Protein AF-A0A7X7HXY3-F1 (afdb_monomer_lite)

Sequence (98 aa):
MTPGLKRAVWLLNTLGFVLYLVWLSTLDARATLRSQEGILFYLPCIPFLFVYMLMINPRTGPKGKPWWQSDEDYEREQRAKQAATLPAAPGSKPGKPS

Radius of gyration: 29.43 Å; chains: 1; bounding box: 54×44×86 Å

Secondary structure (DSSP, 8-state):
--HHHHHHHHHHHHHHHHHHHHHHHHS-TTTTSSSGGGGGGGTTHHHHHHHHHHHS------TT--TTS-HHHHHHHHHHHHHHHSPPP---PPPPP-

pLDDT: mean 76.22, std 15.5, range [35.28, 95.94]

Structure (mmCIF, N/CA/C/O backbone):
data_AF-A0A7X7HXY3-F1
#
_entry.id   AF-A0A7X7HXY3-F1
#
loop_
_atom_site.group_PDB
_atom_site.id
_atom_site.type_symbol
_atom_site.label_atom_id
_atom_site.label_alt_id
_atom_site.label_comp_id
_atom_site.label_asym_id
_atom_site.label_entity_id
_atom_site.label_seq_id
_atom_site.pdbx_PDB_ins_code
_atom_site.Cartn_x
_atom_site.Cartn_y
_atom_site.Cartn_z
_atom_site.occupancy
_atom_site.B_iso_or_equiv
_atom_site.auth_seq_id
_atom_site.auth_comp_id
_atom_site.auth_asym_id
_atom_site.auth_atom_id
_atom_site.pdbx_PDB_model_num
ATOM 1 N N . MET A 1 1 ? 19.750 2.769 -6.866 1.00 59.75 1 MET A N 1
ATOM 2 C CA . MET A 1 1 ? 19.267 1.867 -5.793 1.00 59.75 1 MET A CA 1
ATOM 3 C C . MET A 1 1 ? 19.780 0.466 -6.063 1.00 59.75 1 MET A C 1
ATOM 5 O O . MET A 1 1 ? 19.591 -0.020 -7.171 1.00 59.75 1 MET A O 1
ATOM 9 N N . THR A 1 2 ? 20.420 -0.183 -5.091 1.00 83.00 2 THR A N 1
ATOM 10 C CA . THR A 1 2 ? 20.740 -1.611 -5.215 1.00 83.00 2 THR A CA 1
ATOM 11 C C . THR A 1 2 ? 19.440 -2.429 -5.222 1.00 83.00 2 THR A C 1
ATOM 13 O O . THR A 1 2 ? 18.462 -2.034 -4.576 1.00 83.00 2 THR A O 1
ATOM 16 N N . PRO A 1 3 ? 19.381 -3.563 -5.940 1.00 82.38 3 PRO A N 1
ATOM 17 C CA . PRO A 1 3 ? 18.178 -4.398 -5.985 1.00 82.38 3 PRO A CA 1
ATOM 18 C C . PRO A 1 3 ? 17.759 -4.897 -4.593 1.00 82.38 3 PRO A C 1
ATOM 20 O O . PRO A 1 3 ? 16.566 -5.033 -4.328 1.00 82.38 3 PRO A O 1
ATOM 23 N N . GLY A 1 4 ? 18.721 -5.095 -3.683 1.00 86.38 4 GLY A N 1
ATOM 24 C CA . GLY A 1 4 ? 18.458 -5.422 -2.280 1.00 86.38 4 GLY A CA 1
ATOM 25 C C . GLY A 1 4 ? 17.727 -4.305 -1.532 1.00 86.38 4 GLY A C 1
ATOM 26 O O . GLY A 1 4 ? 16.707 -4.566 -0.902 1.00 86.38 4 GLY A O 1
ATOM 27 N N . LEU A 1 5 ? 18.172 -3.051 -1.676 1.00 88.38 5 LEU A N 1
ATOM 28 C CA . LEU A 1 5 ? 17.522 -1.903 -1.038 1.00 88.38 5 LEU A CA 1
ATOM 29 C C . LEU A 1 5 ? 16.094 -1.699 -1.562 1.00 88.38 5 LEU A C 1
ATOM 31 O O . LEU A 1 5 ? 15.184 -1.451 -0.778 1.00 88.38 5 LEU A O 1
ATOM 35 N N . LYS A 1 6 ? 15.876 -1.881 -2.873 1.00 85.75 6 LYS A N 1
A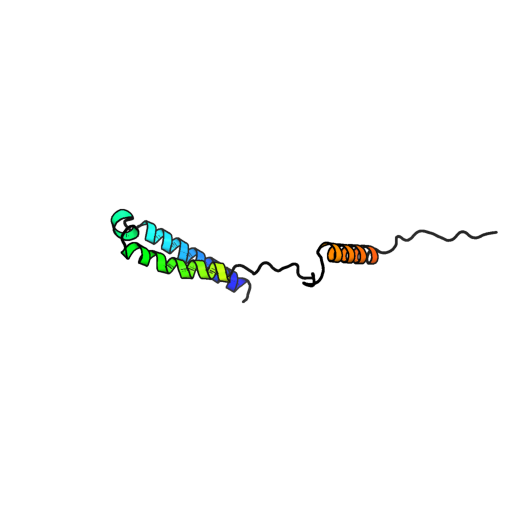TOM 36 C CA . LYS A 1 6 ? 14.532 -1.821 -3.468 1.00 85.75 6 LYS A CA 1
ATOM 37 C C . LYS A 1 6 ? 13.601 -2.857 -2.824 1.00 85.75 6 LYS A C 1
ATOM 39 O O . LYS A 1 6 ? 12.497 -2.522 -2.414 1.00 85.75 6 LYS A O 1
ATOM 44 N N . ARG A 1 7 ? 14.047 -4.109 -2.692 1.00 87.50 7 ARG A N 1
ATOM 45 C CA . ARG A 1 7 ? 13.249 -5.178 -2.064 1.00 87.50 7 ARG A CA 1
ATOM 46 C C . ARG A 1 7 ? 12.981 -4.916 -0.584 1.00 87.50 7 ARG A C 1
ATOM 48 O O . ARG A 1 7 ? 11.859 -5.126 -0.143 1.00 87.50 7 ARG A O 1
ATOM 55 N N . ALA A 1 8 ? 13.977 -4.432 0.155 1.00 91.94 8 ALA A N 1
ATOM 56 C CA . ALA A 1 8 ? 13.830 -4.110 1.571 1.00 91.94 8 ALA A CA 1
ATOM 57 C C . ALA A 1 8 ? 12.785 -3.008 1.797 1.00 91.94 8 ALA A C 1
ATOM 59 O O . ALA A 1 8 ? 11.883 -3.187 2.609 1.00 91.94 8 ALA A O 1
ATOM 60 N N . VAL A 1 9 ? 12.852 -1.916 1.025 1.00 91.25 9 VAL A N 1
ATOM 61 C CA . VAL A 1 9 ? 11.853 -0.834 1.076 1.00 91.25 9 VAL A CA 1
ATOM 62 C C . VAL A 1 9 ? 10.462 -1.369 0.749 1.00 91.25 9 VAL A C 1
ATOM 64 O O . VAL A 1 9 ? 9.504 -1.047 1.443 1.00 91.25 9 VAL A O 1
ATOM 67 N N . TRP A 1 10 ? 10.351 -2.233 -0.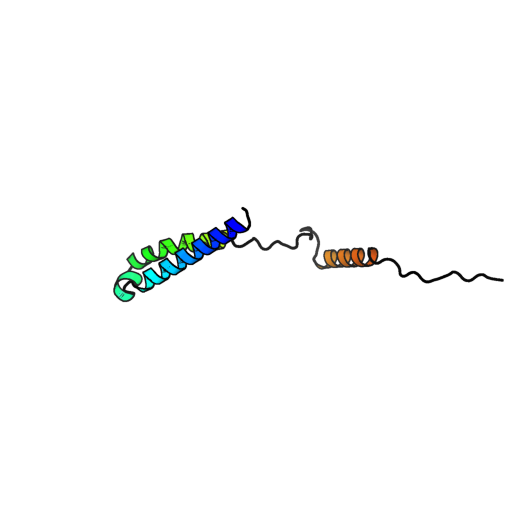262 1.00 90.31 10 TRP A N 1
ATOM 68 C CA . TRP A 1 10 ? 9.071 -2.819 -0.651 1.00 90.31 10 TRP A CA 1
ATOM 69 C C . TRP A 1 10 ? 8.457 -3.678 0.454 1.00 90.31 10 TRP A C 1
ATOM 71 O O . TRP A 1 10 ? 7.291 -3.501 0.801 1.00 90.31 10 TRP A O 1
ATOM 81 N N . LEU A 1 11 ? 9.252 -4.580 1.036 1.00 93.00 11 LEU A N 1
ATOM 82 C CA . LEU A 1 11 ? 8.817 -5.456 2.121 1.00 93.00 11 LEU A CA 1
ATOM 83 C C . LEU A 1 11 ? 8.428 -4.652 3.358 1.00 93.00 11 LEU A C 1
ATOM 85 O O . LEU A 1 11 ? 7.367 -4.891 3.925 1.00 93.00 11 LEU A O 1
ATOM 89 N N . LEU A 1 12 ? 9.244 -3.669 3.741 1.00 94.75 12 LEU A N 1
ATOM 90 C CA . LEU A 1 12 ? 8.971 -2.827 4.901 1.00 94.75 12 LEU A CA 1
ATOM 91 C C . LEU A 1 12 ? 7.693 -2.001 4.707 1.00 94.75 12 LEU A C 1
ATOM 93 O O . LEU A 1 12 ? 6.856 -1.952 5.603 1.00 94.75 12 LEU A O 1
ATOM 97 N N . ASN A 1 13 ? 7.509 -1.413 3.521 1.00 94.56 13 ASN A N 1
ATOM 98 C CA . ASN A 1 13 ? 6.298 -0.673 3.167 1.00 94.56 13 ASN A CA 1
ATOM 99 C C . ASN A 1 13 ? 5.058 -1.577 3.192 1.00 94.56 13 ASN A C 1
ATOM 101 O O . ASN A 1 13 ? 4.019 -1.188 3.713 1.00 94.56 13 ASN A O 1
ATOM 105 N N . THR A 1 14 ? 5.182 -2.803 2.674 1.00 92.88 14 THR A N 1
ATOM 106 C CA . THR A 1 14 ? 4.094 -3.791 2.671 1.00 92.88 14 THR A CA 1
ATOM 107 C C . THR A 1 14 ? 3.709 -4.197 4.085 1.00 92.88 14 THR A C 1
ATOM 109 O O . THR A 1 14 ? 2.532 -4.161 4.433 1.00 92.88 14 THR A O 1
ATOM 112 N N . LEU A 1 15 ? 4.693 -4.546 4.915 1.00 95.94 15 LEU A N 1
ATOM 113 C CA . LEU A 1 15 ? 4.461 -4.945 6.299 1.00 95.94 15 LEU A CA 1
ATOM 114 C C . LEU A 1 15 ? 3.858 -3.803 7.115 1.00 95.94 15 LEU A C 1
ATOM 116 O O . LEU A 1 15 ? 2.864 -4.017 7.800 1.00 95.94 15 LEU A O 1
ATOM 120 N N . GLY A 1 16 ? 4.407 -2.591 6.999 1.00 93.88 16 GLY A N 1
ATOM 121 C CA . GLY A 1 16 ? 3.867 -1.409 7.670 1.00 93.88 16 GLY A CA 1
ATOM 122 C C . GLY A 1 16 ? 2.421 -1.129 7.263 1.00 93.88 16 GLY A C 1
ATOM 123 O O . GLY A 1 16 ? 1.578 -0.898 8.127 1.00 93.88 16 GLY A O 1
ATOM 124 N N . PHE A 1 17 ? 2.110 -1.238 5.969 1.00 94.75 17 PHE A N 1
ATOM 125 C CA . PHE A 1 17 ? 0.755 -1.029 5.473 1.00 94.75 17 PHE A CA 1
ATOM 126 C C . PHE A 1 17 ? -0.221 -2.090 5.989 1.00 94.75 17 PHE A C 1
ATOM 128 O O . PHE A 1 17 ? -1.288 -1.750 6.489 1.00 94.75 17 PHE A O 1
ATOM 135 N N . VAL A 1 18 ? 0.149 -3.373 5.930 1.00 94.56 18 VAL A N 1
ATOM 136 C CA . VAL A 1 18 ? -0.700 -4.467 6.424 1.00 94.56 18 VAL A CA 1
ATOM 137 C C . VAL A 1 18 ? -0.926 -4.350 7.928 1.00 94.56 18 VAL A C 1
ATOM 139 O O . VAL A 1 18 ? -2.065 -4.449 8.371 1.00 94.56 18 VAL A O 1
ATOM 142 N N . LEU A 1 19 ? 0.122 -4.091 8.714 1.00 95.06 19 LEU A N 1
ATOM 143 C CA . LEU A 1 19 ? -0.007 -3.889 10.159 1.00 95.06 19 LEU A CA 1
ATOM 144 C C . LEU A 1 19 ? -0.926 -2.710 10.482 1.00 95.06 19 LEU A C 1
ATOM 146 O O . LEU A 1 19 ? -1.756 -2.813 11.381 1.00 95.06 19 LEU A O 1
ATOM 150 N N . TYR A 1 20 ? -0.824 -1.620 9.719 1.00 92.81 20 TYR A N 1
ATOM 151 C CA . TYR A 1 20 ? -1.705 -0.471 9.877 1.00 92.81 20 TYR A CA 1
ATOM 152 C C . TYR A 1 20 ? -3.166 -0.808 9.557 1.00 92.81 20 TYR A C 1
ATOM 154 O O . TYR A 1 20 ? -4.058 -0.445 10.317 1.00 92.81 20 TYR A O 1
ATOM 162 N N . LEU A 1 21 ? -3.426 -1.554 8.480 1.00 91.12 21 LEU A N 1
ATOM 163 C CA . LEU A 1 21 ? -4.777 -2.005 8.136 1.00 91.12 21 LEU A CA 1
ATOM 164 C C . LEU A 1 21 ? -5.356 -2.961 9.185 1.00 91.12 21 LEU A C 1
ATOM 166 O O . LEU A 1 21 ? -6.531 -2.852 9.529 1.00 91.12 21 LEU A O 1
ATOM 170 N N . VAL A 1 22 ? -4.539 -3.873 9.718 1.00 92.50 22 VAL A N 1
ATOM 171 C CA . VAL A 1 22 ? -4.943 -4.754 10.822 1.00 92.50 22 VAL A CA 1
ATOM 172 C C . VAL A 1 22 ? -5.291 -3.917 12.048 1.00 92.50 22 VAL A C 1
ATOM 174 O O . VAL A 1 22 ? -6.342 -4.133 12.642 1.00 92.50 22 VAL A O 1
ATOM 177 N N . TRP A 1 23 ? -4.477 -2.920 12.390 1.00 91.38 23 TRP A N 1
ATOM 178 C CA . TRP A 1 23 ? -4.788 -2.001 13.481 1.00 91.38 23 TRP A CA 1
ATOM 179 C C . TRP A 1 23 ? -6.081 -1.209 13.233 1.00 91.38 23 TRP A C 1
ATOM 181 O O . TRP A 1 23 ? -6.923 -1.127 14.117 1.00 91.38 23 TRP A O 1
ATOM 191 N N . LEU A 1 24 ? -6.320 -0.707 12.019 1.00 88.69 24 LEU A N 1
ATOM 192 C CA . LEU A 1 24 ? -7.595 -0.061 11.684 1.00 88.69 24 LEU A CA 1
ATOM 193 C C . LEU A 1 24 ? -8.785 -1.010 11.835 1.00 88.69 24 LEU A C 1
ATOM 195 O O . LEU A 1 24 ? -9.855 -0.581 12.253 1.00 88.69 24 LEU A O 1
ATOM 199 N N . SER A 1 25 ? -8.608 -2.295 11.522 1.00 85.31 25 SER A N 1
ATOM 200 C CA . SER A 1 25 ? -9.669 -3.295 11.662 1.00 85.31 25 SER A CA 1
ATOM 201 C C . SER A 1 25 ? -10.057 -3.579 13.116 1.00 85.31 25 SER A C 1
ATOM 203 O O . SER A 1 25 ? -11.147 -4.096 13.352 1.00 85.31 25 SER A O 1
ATOM 205 N N . THR A 1 26 ? -9.200 -3.234 14.088 1.00 87.69 26 THR A N 1
ATOM 206 C CA . THR A 1 26 ? -9.535 -3.345 15.515 1.00 87.69 26 THR A CA 1
ATOM 207 C C . THR A 1 26 ? -10.300 -2.132 16.044 1.00 87.69 26 THR A C 1
ATOM 209 O O . THR A 1 26 ? -10.876 -2.214 17.130 1.00 87.69 26 THR A O 1
ATOM 212 N N . LEU A 1 27 ? -10.341 -1.020 15.300 1.00 84.12 27 LEU A N 1
ATOM 213 C CA . LEU A 1 27 ? -11.156 0.143 15.647 1.00 84.12 27 LEU A CA 1
ATOM 214 C C . LEU A 1 27 ? -12.633 -0.122 15.341 1.00 84.12 27 LEU A C 1
ATOM 216 O O . LEU A 1 27 ? -12.981 -0.785 14.362 1.00 84.12 27 LEU A O 1
ATOM 220 N N . ASP A 1 28 ? -13.522 0.440 16.161 1.00 77.44 28 ASP A N 1
ATOM 221 C CA . ASP A 1 28 ? -14.961 0.290 15.958 1.00 77.44 28 ASP A CA 1
ATOM 222 C C . ASP A 1 28 ? -15.398 0.976 14.652 1.00 77.44 28 ASP A C 1
ATOM 224 O O . ASP A 1 28 ? -15.425 2.206 14.514 1.00 77.44 28 ASP A O 1
ATOM 228 N N . ALA A 1 29 ? -15.761 0.156 13.666 1.00 68.94 29 ALA A N 1
ATOM 229 C CA . ALA A 1 29 ? -16.091 0.609 12.324 1.00 68.94 29 ALA A CA 1
ATOM 230 C C . ALA A 1 29 ? -17.360 1.474 12.252 1.00 68.94 29 ALA A C 1
ATOM 232 O O . ALA A 1 29 ? -17.546 2.203 11.274 1.00 68.94 29 ALA A O 1
ATOM 233 N N . ARG A 1 30 ? -18.259 1.395 13.243 1.00 64.06 30 ARG A N 1
ATOM 234 C CA . ARG A 1 30 ? -19.484 2.211 13.260 1.00 64.06 30 ARG A CA 1
ATOM 235 C C . ARG A 1 30 ? -19.258 3.583 13.876 1.00 64.06 30 ARG A C 1
ATOM 237 O O . ARG A 1 30 ? -19.791 4.551 13.346 1.00 64.06 30 ARG A O 1
ATOM 244 N N . ALA A 1 31 ? -18.480 3.663 14.951 1.00 66.06 31 ALA A N 1
ATOM 245 C CA . ALA A 1 31 ? -18.258 4.915 15.670 1.00 66.06 31 ALA A CA 1
ATOM 246 C C . ALA A 1 31 ? -17.089 5.729 15.094 1.00 66.06 31 ALA A C 1
ATOM 248 O O . ALA A 1 31 ? -17.184 6.949 14.967 1.00 66.06 31 ALA A O 1
ATOM 249 N N . THR A 1 32 ? -15.994 5.066 14.720 1.00 68.12 32 THR A N 1
ATOM 250 C CA . THR A 1 32 ? -14.728 5.746 14.418 1.00 68.12 32 THR A CA 1
ATOM 251 C C . THR A 1 32 ? -14.467 5.851 12.920 1.00 68.12 32 THR A C 1
ATOM 253 O O . THR A 1 32 ? -14.072 6.911 12.458 1.00 68.12 32 THR A O 1
ATOM 256 N N . LEU A 1 33 ? -14.737 4.800 12.136 1.00 69.00 33 LEU A N 1
ATOM 257 C CA . LEU A 1 33 ? -14.389 4.776 10.701 1.00 69.00 33 LEU A CA 1
ATOM 258 C C . LEU A 1 33 ? -15.474 5.345 9.775 1.00 69.00 33 LEU A C 1
ATOM 260 O O . LEU A 1 33 ? -15.164 5.801 8.678 1.00 69.00 33 LEU A O 1
ATOM 264 N N . ARG A 1 34 ? -16.745 5.320 10.198 1.00 72.25 34 ARG A N 1
ATOM 265 C CA . ARG A 1 34 ? -17.878 5.892 9.442 1.00 72.25 34 ARG A CA 1
ATOM 266 C C . ARG A 1 34 ? -18.210 7.338 9.813 1.00 72.25 34 ARG A C 1
ATOM 268 O O . ARG A 1 34 ? -19.103 7.922 9.201 1.00 72.25 34 ARG A O 1
ATOM 275 N N . SER A 1 35 ? -17.531 7.902 10.809 1.00 76.50 35 SER A N 1
ATOM 276 C CA . SER A 1 35 ? -17.682 9.310 11.167 1.00 76.50 35 SER A CA 1
ATOM 277 C C . SER A 1 35 ? -16.886 10.196 10.206 1.00 76.50 35 SER A C 1
ATOM 279 O O . SER A 1 35 ? -16.020 9.721 9.472 1.00 76.50 35 SER A O 1
ATOM 281 N N . GLN A 1 36 ? -17.176 11.497 10.202 1.00 76.56 36 GLN A N 1
ATOM 282 C CA . GLN A 1 36 ? -16.465 12.464 9.361 1.00 76.56 36 GLN A CA 1
ATOM 283 C C . GLN A 1 36 ? -14.957 12.492 9.672 1.00 76.56 36 GLN A C 1
ATOM 285 O O . GLN A 1 36 ? -14.143 12.607 8.762 1.00 76.56 36 GLN A O 1
ATOM 290 N N . GLU A 1 37 ? -14.594 12.265 10.936 1.00 79.31 37 GLU A N 1
ATOM 291 C CA . GLU A 1 37 ? -13.211 12.119 11.410 1.00 79.31 37 GLU A CA 1
ATOM 292 C C . GLU A 1 37 ? -12.566 10.793 10.965 1.00 79.31 37 GLU A C 1
ATOM 294 O O . GLU A 1 37 ? -11.344 10.670 10.908 1.00 79.31 37 GLU A O 1
ATOM 299 N N . GLY A 1 38 ? -13.375 9.802 10.581 1.00 80.56 38 GLY A N 1
ATOM 300 C CA . GLY A 1 38 ? -12.933 8.498 10.089 1.00 80.56 38 GLY A CA 1
ATOM 301 C C . GLY A 1 38 ? -11.992 8.585 8.890 1.00 80.56 38 GLY A C 1
ATOM 302 O O . GLY A 1 38 ? -11.078 7.772 8.759 1.00 80.56 38 GLY A O 1
ATOM 303 N N . ILE A 1 39 ? -12.149 9.613 8.045 1.00 83.50 39 ILE A N 1
ATOM 304 C CA . ILE A 1 39 ? -11.289 9.820 6.873 1.00 83.50 39 ILE A CA 1
ATOM 305 C C . ILE A 1 39 ? -9.826 10.096 7.250 1.00 83.50 39 ILE A C 1
ATOM 307 O O . ILE A 1 39 ? -8.918 9.706 6.515 1.00 83.50 39 ILE A O 1
ATOM 311 N N . LEU A 1 40 ? -9.578 10.705 8.415 1.00 87.38 40 LEU A N 1
ATOM 312 C CA . LEU A 1 40 ? -8.230 11.021 8.895 1.00 87.38 40 LEU A CA 1
ATOM 313 C C . LEU A 1 40 ? -7.421 9.748 9.161 1.00 87.38 40 LEU A C 1
ATOM 315 O O . LEU A 1 40 ? -6.214 9.722 8.926 1.00 87.38 40 LEU A O 1
ATOM 319 N N . PHE A 1 41 ? -8.090 8.665 9.560 1.00 87.12 41 PHE A N 1
ATOM 320 C CA . PHE A 1 41 ? -7.474 7.354 9.758 1.00 87.12 41 PHE A CA 1
ATOM 321 C C . PHE A 1 41 ? -7.079 6.668 8.441 1.00 87.12 41 PHE A C 1
ATOM 323 O O . PHE A 1 41 ? -6.320 5.708 8.452 1.00 87.12 41 PHE A O 1
ATOM 330 N N . TYR A 1 42 ? -7.531 7.159 7.286 1.00 86.88 42 TYR A N 1
ATOM 331 C CA . TYR A 1 42 ? -7.065 6.669 5.986 1.00 86.88 42 TYR A CA 1
ATOM 332 C C . TYR A 1 42 ? -5.928 7.515 5.401 1.00 86.88 42 TYR A C 1
ATOM 334 O O . TYR A 1 42 ? -5.289 7.079 4.442 1.00 86.88 42 TYR A O 1
ATOM 342 N N . LEU A 1 43 ? -5.614 8.689 5.969 1.00 89.38 43 LEU A N 1
ATOM 343 C CA . LEU A 1 43 ? -4.518 9.537 5.480 1.00 89.38 43 LEU A CA 1
ATOM 344 C C . LEU A 1 43 ? -3.165 8.812 5.448 1.00 89.38 43 LEU A C 1
ATOM 346 O O . LEU A 1 43 ? -2.466 8.938 4.438 1.00 89.38 43 LEU A O 1
ATOM 350 N N . PRO A 1 44 ? -2.791 8.000 6.459 1.00 87.88 44 PRO A N 1
ATOM 351 C CA . PRO A 1 44 ? -1.533 7.263 6.410 1.00 87.88 44 PRO A CA 1
ATOM 352 C C . PRO A 1 44 ? -1.473 6.217 5.290 1.00 87.88 44 PRO A C 1
ATOM 354 O O . PRO A 1 44 ? -0.379 5.829 4.897 1.00 87.88 44 PRO A O 1
ATOM 357 N N . CYS A 1 45 ? -2.601 5.798 4.705 1.00 89.25 45 CYS A N 1
ATOM 358 C CA . CYS A 1 45 ? -2.615 4.870 3.570 1.00 89.25 45 CYS A CA 1
ATOM 359 C C . CYS A 1 45 ? -2.037 5.492 2.287 1.00 89.25 45 CYS A C 1
ATOM 361 O O . CYS A 1 45 ? -1.467 4.777 1.462 1.00 89.25 45 CYS A O 1
ATOM 363 N N . ILE A 1 46 ? -2.151 6.814 2.114 1.00 90.19 46 ILE A N 1
ATOM 364 C CA . ILE A 1 46 ? -1.678 7.531 0.920 1.00 90.19 46 ILE A CA 1
ATOM 365 C C . ILE A 1 46 ? -0.163 7.365 0.711 1.00 90.19 46 ILE A C 1
ATOM 367 O O . ILE A 1 46 ? 0.224 6.926 -0.375 1.00 90.19 46 ILE A O 1
ATOM 371 N N . PRO A 1 47 ? 0.718 7.650 1.693 1.00 90.50 47 PRO A N 1
ATOM 372 C CA . PRO A 1 47 ? 2.153 7.458 1.505 1.00 90.50 47 PRO A CA 1
ATOM 373 C C . PRO A 1 47 ? 2.528 5.991 1.245 1.00 90.50 47 PRO A C 1
ATOM 375 O O . PRO A 1 47 ? 3.385 5.747 0.396 1.00 90.50 47 PRO A O 1
ATOM 378 N N . PHE A 1 48 ? 1.858 5.010 1.869 1.00 91.06 48 PHE A N 1
ATOM 379 C CA . PHE A 1 48 ? 2.100 3.587 1.578 1.00 91.06 48 PHE A CA 1
ATOM 380 C C . PHE A 1 48 ? 1.804 3.241 0.113 1.00 91.06 48 PHE A C 1
ATOM 382 O O . PHE A 1 48 ? 2.602 2.558 -0.534 1.00 91.06 48 PHE A O 1
ATOM 389 N N . LEU A 1 49 ? 0.684 3.735 -0.428 1.00 88.75 49 LEU A N 1
ATOM 390 C CA . LEU A 1 49 ? 0.320 3.576 -1.840 1.00 88.75 49 LEU A CA 1
ATOM 391 C C . LEU A 1 49 ? 1.279 4.321 -2.772 1.00 88.75 49 LEU A C 1
ATOM 393 O O . LEU A 1 49 ? 1.647 3.804 -3.828 1.00 88.75 49 LEU A O 1
ATOM 397 N N . PHE A 1 50 ? 1.7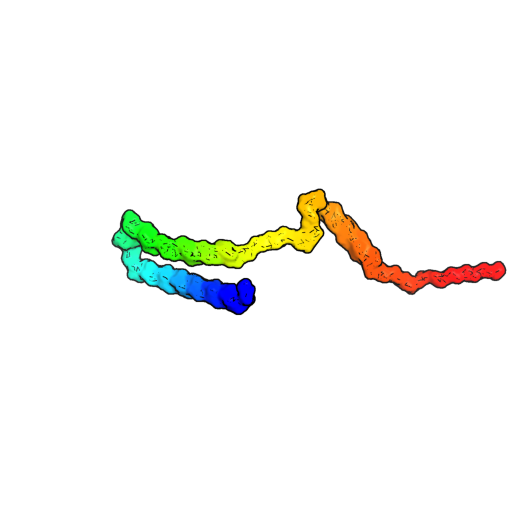35 5.505 -2.369 1.00 90.56 50 PHE A N 1
ATOM 398 C CA . PHE A 1 50 ? 2.669 6.302 -3.153 1.00 90.56 50 PHE A CA 1
ATOM 399 C C . PHE A 1 50 ? 4.016 5.597 -3.333 1.00 90.56 50 PHE A C 1
ATOM 401 O O . PHE A 1 50 ? 4.563 5.585 -4.435 1.00 90.56 50 PHE A O 1
ATOM 408 N N . VAL A 1 51 ? 4.518 4.923 -2.293 1.00 88.56 51 VAL A N 1
ATOM 409 C CA . VAL A 1 51 ? 5.726 4.092 -2.402 1.00 88.56 51 VAL A CA 1
ATOM 410 C C . VAL A 1 51 ? 5.536 2.991 -3.446 1.00 88.56 51 VAL A C 1
ATOM 412 O O . VAL A 1 51 ? 6.418 2.798 -4.279 1.00 88.56 51 VAL A O 1
ATOM 415 N N . TYR A 1 52 ? 4.382 2.315 -3.495 1.00 86.31 52 TYR A N 1
ATOM 416 C CA . TYR A 1 52 ? 4.115 1.340 -4.560 1.00 86.31 52 TYR A CA 1
ATOM 417 C C . TYR A 1 52 ? 4.134 1.977 -5.949 1.00 86.31 52 TYR A C 1
ATOM 419 O O . TYR A 1 52 ? 4.758 1.423 -6.854 1.00 86.31 52 TYR A O 1
ATOM 427 N N . MET A 1 53 ? 3.516 3.149 -6.107 1.00 85.88 53 MET A N 1
ATOM 428 C CA . MET A 1 53 ? 3.524 3.891 -7.370 1.00 85.88 53 MET A CA 1
ATOM 429 C C . MET A 1 53 ? 4.937 4.265 -7.825 1.00 85.88 53 MET A C 1
ATOM 431 O O . MET A 1 53 ? 5.279 4.044 -8.982 1.00 85.88 53 MET A O 1
ATOM 435 N N . LEU A 1 54 ? 5.785 4.754 -6.920 1.00 85.62 54 LEU A N 1
ATOM 436 C CA . LEU A 1 54 ? 7.180 5.081 -7.232 1.00 85.62 54 LEU A CA 1
ATOM 437 C C . LEU A 1 54 ? 8.028 3.843 -7.549 1.00 85.62 54 LEU A C 1
ATOM 439 O O . LEU A 1 54 ? 9.032 3.926 -8.256 1.00 85.62 54 LEU A O 1
ATOM 443 N N . MET A 1 55 ? 7.659 2.689 -6.995 1.00 81.19 55 MET A N 1
ATOM 444 C CA . MET A 1 55 ? 8.401 1.444 -7.165 1.00 81.19 55 MET A CA 1
ATOM 445 C C . MET A 1 55 ? 7.976 0.628 -8.385 1.00 81.19 55 MET A C 1
ATOM 447 O O . MET A 1 55 ? 8.760 -0.233 -8.823 1.00 81.19 55 MET A O 1
ATOM 451 N N . ILE A 1 56 ? 6.788 0.897 -8.939 1.00 81.06 56 ILE A N 1
ATOM 452 C CA . ILE A 1 56 ? 6.374 0.406 -10.252 1.00 81.06 56 ILE A CA 1
ATOM 453 C C . ILE A 1 56 ? 7.433 0.877 -11.246 1.00 81.06 56 ILE A C 1
ATOM 455 O O . ILE A 1 56 ? 7.619 2.067 -11.485 1.00 81.06 56 ILE A O 1
ATOM 459 N N . ASN A 1 57 ? 8.187 -0.077 -11.796 1.00 69.88 57 ASN A N 1
AT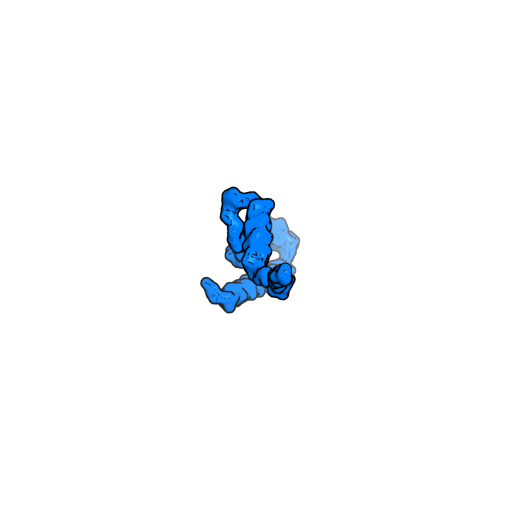OM 460 C CA . ASN A 1 57 ? 9.104 0.252 -12.875 1.00 69.88 57 ASN A CA 1
ATOM 461 C C . ASN A 1 57 ? 8.257 0.821 -14.021 1.00 69.88 57 ASN A C 1
ATOM 463 O O . ASN A 1 57 ? 7.272 0.170 -14.390 1.00 69.88 57 ASN A O 1
ATOM 467 N N . PRO A 1 58 ? 8.625 1.975 -14.607 1.00 67.56 58 PRO A N 1
ATOM 468 C CA . PRO A 1 58 ? 7.991 2.405 -15.840 1.00 67.56 58 PRO A CA 1
ATOM 469 C C . PRO A 1 58 ? 8.114 1.246 -16.822 1.00 67.56 58 PRO A C 1
ATOM 471 O O . PRO A 1 58 ? 9.198 0.668 -16.966 1.00 67.56 58 PRO A O 1
ATOM 474 N N . ARG A 1 59 ? 6.986 0.856 -17.429 1.00 57.25 59 ARG A N 1
ATOM 475 C CA . ARG A 1 59 ? 6.954 -0.140 -18.500 1.00 57.25 59 ARG A CA 1
ATOM 476 C C . ARG A 1 59 ? 8.015 0.313 -19.491 1.00 57.25 59 ARG A C 1
ATOM 478 O O . ARG A 1 59 ? 7.863 1.362 -20.112 1.00 57.25 59 ARG A O 1
ATOM 485 N N . THR A 1 60 ? 9.137 -0.398 -19.552 1.00 56.00 60 THR A N 1
ATOM 486 C CA . THR A 1 60 ? 10.169 -0.087 -20.527 1.00 56.00 60 THR A CA 1
ATOM 487 C C . THR A 1 60 ? 9.496 -0.291 -21.868 1.00 56.00 60 THR A C 1
ATOM 489 O O . THR A 1 60 ? 9.240 -1.435 -22.246 1.00 56.00 60 THR A O 1
ATOM 492 N N . GLY A 1 61 ? 9.148 0.807 -22.547 1.00 59.38 61 GLY A N 1
ATOM 493 C CA . GLY A 1 61 ? 8.812 0.750 -23.962 1.00 59.38 61 GLY A CA 1
ATOM 494 C C . GLY A 1 61 ? 9.907 -0.056 -24.664 1.00 59.38 61 GLY A C 1
ATOM 495 O O . GLY A 1 61 ? 11.045 -0.028 -24.174 1.00 59.38 61 GLY A O 1
ATOM 496 N N . PRO A 1 62 ? 9.573 -0.835 -25.710 1.00 62.28 62 PRO A N 1
ATOM 497 C CA . PRO A 1 62 ? 10.487 -1.799 -26.306 1.00 62.28 62 PRO A CA 1
ATOM 498 C C . PRO A 1 62 ? 11.870 -1.167 -26.486 1.00 62.28 62 PRO A C 1
ATOM 500 O O . PRO A 1 62 ? 12.049 -0.257 -27.297 1.00 62.28 62 PRO A O 1
ATOM 503 N N . LYS A 1 63 ? 12.830 -1.584 -25.646 1.00 56.69 63 LYS A N 1
ATOM 504 C CA . LYS A 1 63 ? 14.196 -1.057 -25.661 1.00 56.69 63 LYS A CA 1
ATOM 505 C C . LYS A 1 63 ? 14.813 -1.489 -26.979 1.00 56.69 63 LYS A C 1
ATOM 507 O O . LYS A 1 63 ? 15.289 -2.611 -27.096 1.00 56.69 63 LYS A O 1
ATOM 512 N N . GLY A 1 64 ? 14.746 -0.614 -27.969 1.00 60.41 64 GLY A N 1
ATOM 513 C CA . GLY A 1 64 ? 15.275 -0.884 -29.295 1.00 60.41 64 GLY A CA 1
ATOM 514 C C . GLY A 1 64 ? 14.417 -0.354 -30.427 1.00 60.41 64 GLY A C 1
ATOM 515 O O . GLY A 1 64 ? 14.955 -0.244 -31.520 1.00 60.41 64 GLY A O 1
ATOM 516 N N . LYS A 1 65 ? 13.148 0.002 -30.192 1.00 63.28 65 LYS A N 1
ATOM 517 C CA . LYS A 1 65 ? 12.324 0.624 -31.226 1.00 63.28 65 LYS A CA 1
ATOM 518 C C . LYS A 1 65 ? 12.485 2.145 -31.165 1.00 63.28 65 LYS A C 1
ATOM 520 O O . LYS A 1 65 ? 12.108 2.751 -30.158 1.00 63.28 65 LYS A O 1
ATOM 525 N N . PRO A 1 66 ? 13.048 2.780 -32.199 1.00 72.75 66 PRO A N 1
ATOM 526 C CA . PRO A 1 66 ? 12.990 4.222 -32.318 1.00 72.75 66 PRO A CA 1
ATOM 527 C C . PRO A 1 66 ? 11.534 4.695 -32.345 1.00 72.75 66 PRO A C 1
ATOM 529 O O . PRO A 1 66 ? 10.698 4.079 -33.002 1.00 72.75 66 PRO A O 1
ATOM 532 N N . TRP A 1 67 ? 11.213 5.788 -31.650 1.00 71.12 67 TRP A N 1
ATOM 533 C CA . TRP A 1 67 ? 9.829 6.276 -31.515 1.00 71.12 67 TRP A CA 1
ATOM 534 C C . TRP A 1 67 ? 9.176 6.670 -32.852 1.00 71.12 67 TRP A C 1
ATOM 536 O O . TRP A 1 67 ? 7.957 6.780 -32.927 1.00 71.12 67 TRP A O 1
ATOM 546 N N . TRP A 1 68 ? 9.984 6.870 -33.896 1.00 77.56 68 TRP A N 1
ATOM 547 C CA . TRP A 1 68 ? 9.562 7.206 -35.255 1.00 77.56 68 TRP A CA 1
ATOM 548 C C . TRP A 1 68 ? 9.378 5.987 -36.171 1.00 77.56 68 TRP A C 1
ATOM 550 O O . TRP A 1 68 ? 8.922 6.144 -37.300 1.00 77.56 68 TRP A O 1
ATOM 560 N N . GLN A 1 69 ? 9.771 4.788 -35.733 1.00 78.69 69 GLN A N 1
ATOM 561 C CA . GLN A 1 69 ? 9.665 3.575 -36.543 1.00 78.69 69 GLN A CA 1
ATOM 562 C C . GLN A 1 69 ? 8.307 2.912 -36.274 1.00 78.69 69 GLN A C 1
ATOM 564 O O . GLN A 1 69 ? 7.859 2.861 -35.126 1.00 78.69 69 GLN A O 1
ATOM 569 N N . SER A 1 70 ? 7.619 2.420 -37.307 1.00 79.06 70 SER A N 1
ATOM 570 C CA . SER A 1 70 ? 6.378 1.651 -37.135 1.00 79.06 70 SER A CA 1
ATOM 571 C C . SER A 1 70 ? 6.686 0.242 -36.599 1.00 79.06 70 SER A C 1
ATOM 573 O O . SER A 1 70 ? 7.835 -0.207 -36.643 1.00 79.06 70 SER A O 1
ATOM 575 N N . ASP A 1 71 ? 5.704 -0.438 -35.988 1.00 77.44 71 ASP A N 1
ATOM 576 C CA . ASP A 1 71 ? 5.923 -1.807 -35.468 1.00 77.44 71 ASP A CA 1
ATOM 577 C C . ASP A 1 71 ? 6.287 -2.767 -36.610 1.00 77.44 71 ASP A C 1
ATOM 579 O O . ASP A 1 71 ? 7.225 -3.554 -36.484 1.00 77.44 71 ASP A O 1
ATOM 583 N N . GLU A 1 72 ? 5.630 -2.611 -37.761 1.00 77.94 72 GLU A N 1
ATOM 584 C CA . GLU A 1 72 ? 5.868 -3.410 -38.965 1.00 77.94 72 GLU A CA 1
ATOM 585 C C . GLU A 1 72 ? 7.287 -3.228 -39.524 1.00 77.94 72 GLU A C 1
ATOM 587 O O . GLU A 1 72 ? 7.948 -4.208 -39.885 1.00 77.94 72 GLU A O 1
ATOM 592 N N . ASP A 1 73 ? 7.785 -1.988 -39.563 1.00 81.00 73 ASP A N 1
ATOM 593 C CA . ASP A 1 73 ? 9.127 -1.685 -40.072 1.00 81.00 73 ASP A CA 1
ATOM 594 C C . ASP A 1 73 ? 10.219 -2.249 -39.158 1.00 81.00 73 ASP A C 1
ATOM 596 O O . ASP A 1 73 ? 11.213 -2.803 -39.635 1.00 81.00 73 ASP A O 1
ATOM 600 N N . TYR A 1 74 ? 10.019 -2.152 -37.840 1.00 77.50 74 TYR A N 1
ATOM 601 C CA . TYR A 1 74 ? 10.959 -2.685 -36.857 1.00 77.50 74 TYR A CA 1
ATOM 602 C C . TYR A 1 74 ? 11.065 -4.212 -36.944 1.00 77.50 74 TYR A C 1
ATOM 604 O O . TYR A 1 74 ? 12.164 -4.772 -36.918 1.00 77.50 74 TYR A O 1
ATOM 612 N N . GLU A 1 75 ? 9.932 -4.899 -37.106 1.00 81.81 75 GLU A N 1
ATOM 613 C CA . GLU A 1 75 ? 9.914 -6.348 -37.301 1.00 81.81 75 GLU A CA 1
ATOM 614 C C . GLU A 1 75 ? 10.584 -6.778 -38.606 1.00 81.81 75 GLU A C 1
ATOM 616 O O . GLU A 1 75 ? 11.292 -7.788 -38.631 1.00 81.81 75 GLU A O 1
ATOM 621 N N . ARG A 1 76 ? 10.381 -6.026 -39.695 1.00 80.94 76 ARG A N 1
ATOM 622 C CA . ARG A 1 76 ? 11.001 -6.320 -40.992 1.00 80.94 76 ARG A CA 1
ATOM 623 C C . ARG A 1 76 ? 12.523 -6.207 -40.909 1.00 80.94 76 ARG A C 1
ATOM 625 O O . ARG A 1 76 ? 13.228 -7.079 -41.413 1.00 80.94 76 ARG A O 1
ATOM 632 N N . GLU A 1 77 ? 13.026 -5.186 -40.219 1.00 78.75 77 GLU A N 1
ATOM 633 C CA . GLU A 1 77 ? 14.461 -4.986 -40.007 1.00 78.75 77 GLU A CA 1
ATOM 634 C C . GLU A 1 77 ? 15.065 -6.050 -39.071 1.00 78.75 77 GLU A C 1
ATOM 636 O O . GLU A 1 77 ? 16.147 -6.571 -39.343 1.00 78.75 77 GLU A O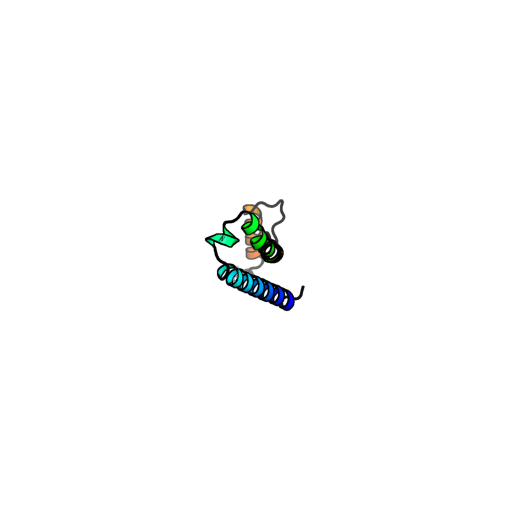 1
ATOM 641 N N . GLN A 1 78 ? 14.352 -6.442 -38.009 1.00 78.75 78 GLN A N 1
ATOM 642 C CA . GLN A 1 78 ? 14.741 -7.551 -37.124 1.00 78.75 78 GLN A CA 1
ATOM 643 C C . GLN A 1 78 ? 14.824 -8.882 -37.884 1.00 78.75 78 GLN A C 1
ATOM 645 O O . GLN A 1 78 ? 15.821 -9.595 -37.758 1.00 78.75 78 GLN A O 1
ATOM 650 N N . ARG A 1 79 ? 13.827 -9.201 -38.723 1.00 81.00 79 ARG A N 1
ATOM 651 C CA . ARG A 1 79 ? 13.844 -10.405 -39.573 1.00 81.00 79 ARG A CA 1
ATOM 652 C C . ARG A 1 79 ? 14.986 -10.371 -40.584 1.00 81.00 79 ARG A C 1
ATOM 654 O O . ARG A 1 79 ? 15.658 -11.382 -40.758 1.00 81.00 79 ARG A O 1
ATOM 661 N N . ALA A 1 80 ? 15.246 -9.220 -41.206 1.00 80.38 80 ALA A N 1
ATOM 662 C CA . ALA A 1 80 ? 16.363 -9.057 -42.135 1.00 80.38 80 ALA A CA 1
ATOM 663 C C . ALA A 1 80 ? 17.720 -9.248 -41.440 1.00 80.38 80 ALA A C 1
ATOM 665 O O . ALA A 1 80 ? 18.585 -9.946 -41.964 1.00 80.38 80 ALA A O 1
ATOM 666 N N . LYS A 1 81 ? 17.897 -8.698 -40.231 1.00 78.62 81 LYS A N 1
ATOM 667 C CA . LYS A 1 81 ? 19.113 -8.901 -39.427 1.00 78.62 81 LYS A CA 1
ATOM 668 C C . LYS A 1 81 ? 19.275 -10.359 -39.006 1.00 78.62 81 LYS A C 1
ATOM 670 O O . LYS A 1 81 ? 20.367 -10.899 -39.141 1.00 78.62 81 LYS A O 1
ATOM 675 N N . GLN A 1 82 ? 18.208 -11.025 -38.564 1.00 74.19 82 GLN A N 1
ATOM 676 C CA . GLN A 1 82 ? 18.246 -12.455 -38.230 1.00 74.19 82 GLN A CA 1
ATOM 677 C C . GLN A 1 82 ? 18.591 -13.321 -39.449 1.00 74.19 82 GLN A C 1
ATOM 679 O O . GLN A 1 82 ? 19.458 -14.186 -39.348 1.00 74.19 82 GLN A O 1
ATOM 684 N N . ALA A 1 83 ? 17.999 -13.041 -40.614 1.00 75.75 83 ALA A N 1
ATOM 685 C CA . ALA A 1 83 ? 18.329 -13.714 -41.869 1.00 75.75 83 ALA A CA 1
ATOM 686 C C . ALA A 1 83 ? 19.785 -13.475 -42.306 1.00 75.75 83 ALA A C 1
ATOM 688 O O . ALA A 1 83 ? 20.430 -14.397 -42.790 1.00 75.75 83 ALA A O 1
ATOM 689 N N . ALA A 1 84 ? 20.324 -12.271 -42.090 1.00 71.44 84 ALA A N 1
ATOM 690 C CA . ALA A 1 84 ? 21.717 -11.939 -42.396 1.00 71.44 84 ALA A CA 1
ATOM 691 C C . ALA A 1 84 ? 22.732 -12.535 -41.401 1.00 71.44 84 ALA A C 1
ATOM 693 O O . ALA A 1 84 ? 23.906 -12.668 -41.734 1.00 71.44 84 ALA A O 1
ATOM 694 N N . THR A 1 85 ? 22.298 -12.880 -40.183 1.00 62.50 85 THR A N 1
ATOM 695 C CA . THR A 1 85 ? 23.169 -13.445 -39.134 1.00 62.50 85 THR A CA 1
ATOM 696 C C . THR A 1 85 ? 23.193 -14.980 -39.168 1.00 62.50 85 THR A C 1
ATOM 698 O O . THR A 1 85 ? 24.078 -15.599 -38.580 1.00 62.50 85 THR A O 1
ATOM 701 N N . LEU A 1 86 ? 22.254 -15.616 -39.875 1.00 59.41 86 LEU A N 1
ATOM 702 C CA . LEU A 1 86 ? 22.306 -17.044 -40.181 1.00 59.41 86 LEU A CA 1
ATOM 703 C C . LEU A 1 86 ? 23.426 -17.295 -41.209 1.00 59.41 86 LEU A C 1
ATOM 705 O O . LEU A 1 86 ? 23.355 -16.760 -42.317 1.00 59.41 86 LEU A O 1
ATOM 709 N N . PRO A 1 87 ? 24.469 -18.088 -40.889 1.00 52.03 87 PRO A N 1
ATOM 710 C CA . PRO A 1 87 ? 25.494 -18.418 -41.866 1.00 52.03 87 PRO A CA 1
ATOM 711 C C . PRO A 1 87 ? 24.850 -19.202 -43.011 1.00 52.03 87 PRO A C 1
ATOM 713 O O . PRO A 1 87 ? 24.124 -20.1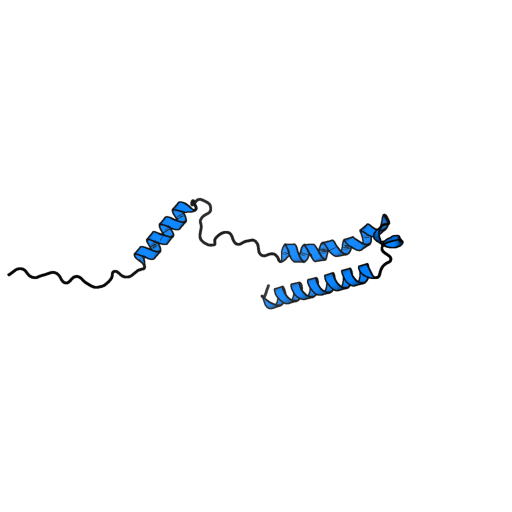71 -42.781 1.00 52.03 87 PRO A O 1
ATOM 716 N N . ALA A 1 88 ? 25.117 -18.771 -44.245 1.00 51.78 88 ALA A N 1
ATOM 717 C CA . ALA A 1 88 ? 24.747 -19.507 -45.444 1.00 51.78 88 ALA A CA 1
ATOM 718 C C . ALA A 1 88 ? 25.183 -20.974 -45.293 1.00 51.78 88 ALA A C 1
ATOM 720 O O . ALA A 1 88 ? 26.356 -21.260 -45.043 1.00 51.78 88 ALA A O 1
ATOM 721 N N . ALA A 1 89 ? 24.227 -21.898 -45.403 1.00 49.16 89 ALA A N 1
ATOM 722 C CA . ALA A 1 89 ? 24.491 -23.329 -45.340 1.00 49.16 89 ALA A CA 1
ATOM 723 C C . ALA A 1 89 ? 25.585 -23.709 -46.365 1.00 49.16 89 ALA A C 1
ATOM 725 O O . ALA A 1 89 ? 25.492 -23.304 -47.528 1.00 49.16 89 ALA A O 1
ATOM 726 N N . PRO A 1 90 ? 26.630 -24.467 -45.981 1.00 45.94 90 PRO A N 1
ATOM 727 C CA . PRO A 1 90 ? 27.705 -24.808 -46.896 1.00 45.94 90 PRO A CA 1
ATOM 728 C C . PRO A 1 90 ? 27.247 -25.965 -47.784 1.00 45.94 90 PRO A C 1
ATOM 730 O O . PRO A 1 90 ? 27.059 -27.082 -47.306 1.00 45.94 90 PRO A O 1
ATOM 733 N N . GLY A 1 91 ? 27.078 -25.731 -49.086 1.00 47.78 91 GLY A N 1
ATOM 734 C CA . GLY A 1 91 ? 26.793 -26.845 -49.988 1.00 47.78 91 GLY A CA 1
ATOM 735 C C . GLY A 1 91 ? 26.351 -26.490 -51.398 1.00 47.78 91 GLY A C 1
ATOM 736 O O . GLY A 1 91 ? 25.232 -26.803 -51.779 1.00 47.78 91 GLY A O 1
ATOM 737 N N . SER A 1 92 ? 27.241 -25.940 -52.221 1.00 40.00 92 SER A N 1
ATOM 738 C CA . SER A 1 92 ? 27.213 -26.244 -53.658 1.00 40.00 92 SER A CA 1
ATOM 739 C C . SER A 1 92 ? 28.629 -26.164 -54.229 1.00 40.00 92 SER A C 1
ATOM 741 O O . SER A 1 92 ? 29.210 -25.097 -54.398 1.00 40.00 92 SER A O 1
ATOM 743 N N . LYS A 1 93 ? 29.237 -27.333 -54.468 1.00 42.91 93 LYS A N 1
ATOM 744 C CA . LYS A 1 93 ? 30.464 -27.440 -55.268 1.00 42.91 93 LYS A CA 1
ATOM 745 C C . LYS A 1 93 ? 30.106 -27.117 -56.727 1.00 42.91 93 LYS A C 1
ATOM 747 O O . LYS A 1 93 ? 29.151 -27.713 -57.226 1.00 42.91 93 LYS A O 1
ATOM 752 N N . PRO A 1 94 ? 30.850 -26.248 -57.432 1.00 43.59 94 PRO A N 1
ATOM 753 C CA . PRO A 1 94 ? 30.622 -26.024 -58.851 1.00 43.59 94 PRO A CA 1
ATOM 754 C C . PRO A 1 94 ? 31.168 -27.211 -59.657 1.00 43.59 94 PRO A C 1
ATOM 756 O O . PRO A 1 94 ? 32.321 -27.617 -59.497 1.00 43.59 94 PRO A O 1
ATOM 759 N N . GLY A 1 95 ? 30.304 -27.798 -60.488 1.00 38.72 95 GLY A N 1
ATOM 760 C CA . GLY A 1 95 ? 30.639 -28.874 -61.415 1.00 38.72 95 GLY A CA 1
ATOM 761 C C . GLY A 1 95 ? 31.610 -28.409 -62.502 1.00 38.72 95 GLY A C 1
ATOM 762 O O . GLY A 1 95 ? 31.490 -27.313 -63.044 1.00 38.72 95 GLY A O 1
ATOM 763 N N . LYS A 1 96 ? 32.584 -29.268 -62.795 1.00 35.28 96 LYS A N 1
ATOM 764 C CA . LYS A 1 96 ? 33.629 -29.120 -63.813 1.00 35.28 96 LYS A CA 1
ATOM 765 C C . LYS A 1 96 ? 33.053 -29.518 -65.186 1.00 35.28 96 LYS A C 1
ATOM 767 O O . LYS A 1 96 ? 32.529 -30.629 -65.266 1.00 35.28 96 LYS A O 1
ATOM 772 N N . PRO A 1 97 ? 33.149 -28.711 -66.257 1.00 43.56 97 PRO A N 1
ATOM 773 C CA . PRO A 1 97 ? 32.908 -29.212 -67.604 1.00 43.56 97 PRO A CA 1
ATOM 774 C C . PRO A 1 97 ? 34.177 -29.888 -68.145 1.00 43.56 97 PRO A C 1
ATOM 776 O O . PRO A 1 97 ? 35.289 -29.410 -67.905 1.00 43.56 97 PRO A O 1
ATOM 779 N N . SER A 1 98 ? 33.980 -31.039 -68.796 1.00 49.81 98 SER A N 1
ATOM 780 C CA . SER A 1 98 ? 34.983 -31.770 -69.590 1.00 49.81 98 SER A CA 1
ATOM 781 C C . SER A 1 98 ? 35.036 -31.242 -71.015 1.00 49.81 98 SER A C 1
ATOM 783 O O . SER A 1 98 ? 33.995 -30.711 -71.463 1.00 49.81 98 SER A O 1
#

Foldseek 3Di:
DPPVVLVVLLVVLVVVLVVLVVVVVPDDCVPQLPDPNNVVSCVVVVVSVVSVVVSPDPPPDPVPDDPPDDPVRSVVVVVVVVVVPPPDDDDDDDDDDD